Protein AF-A0A3L7RWX3-F1 (afdb_monomer)

Structure (mmCIF, N/CA/C/O backbone):
data_AF-A0A3L7RWX3-F1
#
_entry.id   AF-A0A3L7RWX3-F1
#
loop_
_atom_site.group_PDB
_atom_site.id
_atom_site.type_symbol
_atom_site.label_atom_id
_atom_site.label_alt_id
_atom_site.label_comp_id
_atom_site.label_asym_id
_atom_site.label_entity_id
_atom_site.label_seq_id
_atom_site.pdbx_PDB_ins_code
_atom_site.Cartn_x
_atom_site.Cartn_y
_atom_site.Cartn_z
_atom_site.occupancy
_atom_site.B_iso_or_equiv
_atom_site.auth_seq_id
_atom_site.auth_comp_id
_atom_site.auth_asym_id
_atom_site.auth_atom_id
_atom_site.pdbx_PDB_model_num
ATOM 1 N N . MET A 1 1 ? -13.344 -16.030 3.200 1.00 53.00 1 MET A N 1
ATOM 2 C CA . MET A 1 1 ? -12.060 -15.665 3.834 1.00 53.00 1 MET A CA 1
ATOM 3 C C . MET A 1 1 ? -12.256 -14.362 4.576 1.00 53.00 1 MET A C 1
ATOM 5 O O . MET A 1 1 ? -12.835 -13.454 3.986 1.00 53.00 1 MET A O 1
ATOM 9 N N . ARG A 1 2 ? -11.864 -14.282 5.851 1.00 60.41 2 ARG A N 1
ATOM 10 C CA . ARG A 1 2 ? -11.913 -13.034 6.624 1.00 60.41 2 ARG A CA 1
ATOM 11 C C . ARG A 1 2 ? -10.510 -12.438 6.672 1.00 60.41 2 ARG A C 1
ATOM 13 O O . ARG A 1 2 ? -9.532 -13.168 6.718 1.00 60.41 2 ARG A O 1
ATOM 20 N N . VAL A 1 3 ? -10.405 -11.114 6.653 1.00 61.81 3 VAL A N 1
ATOM 21 C CA . VAL A 1 3 ? -9.104 -10.419 6.645 1.00 61.81 3 VAL A CA 1
ATOM 22 C C . VAL A 1 3 ? -8.325 -10.642 7.951 1.00 61.81 3 VAL A C 1
ATOM 24 O O . VAL A 1 3 ? -7.103 -10.738 7.919 1.00 61.81 3 VAL A O 1
ATOM 27 N N . ALA A 1 4 ? -9.036 -10.830 9.069 1.00 62.81 4 ALA A N 1
ATOM 28 C CA . ALA A 1 4 ? -8.456 -11.162 10.373 1.00 62.81 4 ALA A CA 1
ATOM 29 C C . ALA A 1 4 ? -7.653 -12.479 10.379 1.00 62.81 4 ALA A C 1
ATOM 31 O O . ALA A 1 4 ? -6.765 -12.641 11.209 1.00 62.81 4 ALA A O 1
ATOM 32 N N . ASP A 1 5 ? -7.912 -13.389 9.431 1.00 67.62 5 ASP A N 1
ATOM 33 C CA . ASP A 1 5 ? -7.161 -14.645 9.305 1.00 67.62 5 ASP A CA 1
ATOM 34 C C . ASP A 1 5 ? -5.742 -14.417 8.733 1.00 67.62 5 ASP A C 1
ATOM 36 O O . ASP A 1 5 ? -4.888 -15.296 8.824 1.00 67.62 5 ASP A O 1
ATOM 40 N N . TYR A 1 6 ? -5.485 -13.246 8.131 1.00 67.50 6 TYR A N 1
ATOM 41 C CA . TYR A 1 6 ? -4.246 -12.932 7.406 1.00 67.50 6 TYR A CA 1
ATOM 42 C C . TYR A 1 6 ? -3.361 -11.906 8.107 1.00 67.50 6 TYR A C 1
ATOM 44 O O . TYR A 1 6 ? -2.163 -11.856 7.838 1.00 67.50 6 TYR A O 1
ATOM 52 N N . THR A 1 7 ? -3.930 -11.063 8.970 1.00 74.25 7 THR A N 1
ATOM 53 C CA . THR A 1 7 ? -3.173 -10.018 9.658 1.00 74.25 7 THR A CA 1
ATOM 54 C C . THR A 1 7 ? -3.885 -9.517 10.913 1.00 74.25 7 THR A C 1
ATOM 56 O O . THR A 1 7 ? -5.108 -9.393 10.941 1.00 74.25 7 THR A O 1
ATOM 59 N N . GLN A 1 8 ? -3.095 -9.186 11.936 1.00 80.44 8 GLN A N 1
ATOM 60 C CA . GLN A 1 8 ? -3.531 -8.447 13.130 1.00 80.44 8 GLN A CA 1
ATOM 61 C C . GLN A 1 8 ? -3.258 -6.940 13.002 1.00 80.44 8 GLN A C 1
ATOM 63 O O . GLN A 1 8 ? -3.643 -6.162 13.871 1.00 80.44 8 GLN A O 1
ATOM 68 N N . ASP A 1 9 ? -2.579 -6.519 11.934 1.00 86.25 9 ASP A N 1
ATOM 69 C CA . ASP A 1 9 ? -2.308 -5.114 11.669 1.00 86.25 9 ASP A CA 1
ATOM 70 C C . ASP A 1 9 ? -3.568 -4.445 11.090 1.00 86.25 9 ASP A C 1
ATOM 72 O O . ASP A 1 9 ? -3.996 -4.807 9.986 1.00 86.25 9 ASP A O 1
ATOM 76 N N . PRO A 1 10 ? -4.164 -3.463 11.794 1.00 86.50 10 PRO A N 1
ATOM 77 C CA . PRO A 1 10 ? -5.406 -2.834 11.363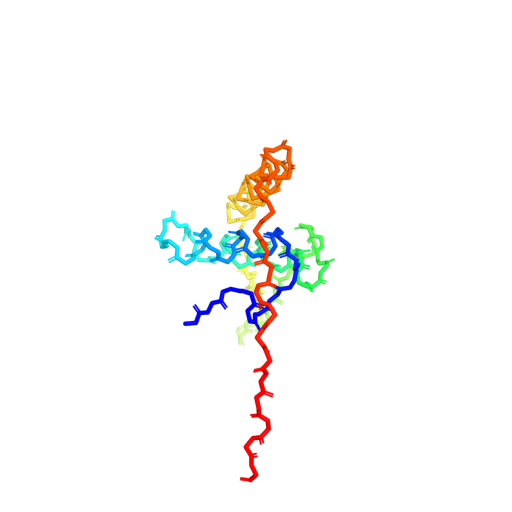 1.00 86.50 10 PRO A CA 1
ATOM 78 C C . PRO A 1 10 ? -5.245 -2.034 10.063 1.00 86.50 10 PRO A C 1
ATOM 80 O O . PRO A 1 10 ? -6.180 -1.977 9.265 1.00 86.50 10 PRO A O 1
ATOM 83 N N . VAL A 1 11 ? -4.062 -1.463 9.802 1.00 88.00 11 VAL A N 1
ATOM 84 C CA . VAL A 1 11 ? -3.771 -0.742 8.552 1.00 88.00 11 VAL A CA 1
ATOM 85 C C . VAL A 1 11 ? -3.676 -1.729 7.399 1.00 88.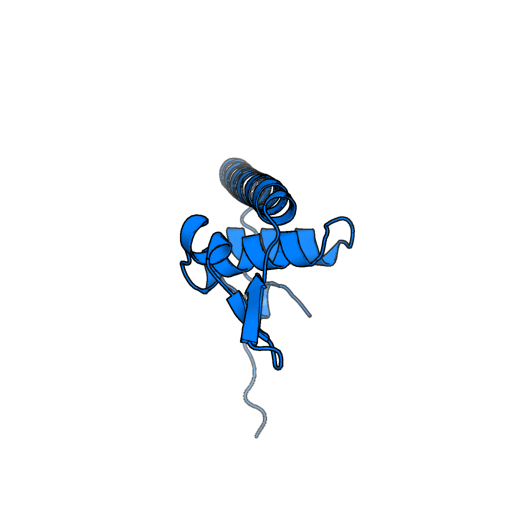00 11 VAL A C 1
ATOM 87 O O . VAL A 1 11 ? -4.287 -1.510 6.355 1.00 88.00 11 VAL A O 1
ATOM 90 N N . LEU A 1 12 ? -2.987 -2.857 7.593 1.00 88.12 12 LEU A N 1
ATOM 91 C CA . LEU A 1 12 ? -2.930 -3.904 6.571 1.00 88.12 12 LEU A CA 1
ATOM 92 C C . LEU A 1 12 ? -4.314 -4.513 6.309 1.00 88.12 12 LEU A C 1
ATOM 94 O O . LEU A 1 12 ? -4.655 -4.788 5.160 1.00 88.12 12 LEU A O 1
ATOM 98 N N . ALA A 1 13 ? -5.133 -4.685 7.348 1.00 87.94 13 ALA A N 1
ATOM 99 C CA . ALA A 1 13 ? -6.492 -5.183 7.193 1.00 87.94 13 ALA A CA 1
ATOM 100 C C . ALA A 1 13 ? -7.363 -4.227 6.358 1.00 87.94 13 ALA A C 1
ATOM 102 O O . ALA A 1 13 ? -8.070 -4.659 5.442 1.00 87.94 13 ALA A O 1
ATOM 103 N N . GLU A 1 14 ? -7.273 -2.924 6.629 1.00 88.88 14 GLU A N 1
ATOM 104 C CA . GLU A 1 14 ? -7.977 -1.903 5.853 1.00 88.88 14 GLU A CA 1
ATOM 105 C C . GLU A 1 14 ? -7.471 -1.844 4.408 1.00 88.88 14 GLU A C 1
ATOM 107 O O . GLU A 1 14 ? -8.281 -1.803 3.481 1.00 88.88 14 GLU A O 1
ATOM 112 N N . LEU A 1 15 ? -6.155 -1.933 4.191 1.00 88.25 15 LEU A N 1
ATOM 113 C CA . LEU A 1 15 ? -5.569 -2.021 2.853 1.00 88.25 15 LEU A CA 1
ATOM 114 C C . LEU A 1 15 ? -6.132 -3.220 2.085 1.00 88.25 15 LEU A C 1
ATOM 116 O O . LEU A 1 15 ? -6.677 -3.042 0.998 1.00 88.25 15 LEU A O 1
ATOM 120 N N . ILE A 1 16 ? -6.097 -4.424 2.662 1.00 85.62 16 ILE A N 1
ATOM 121 C CA . ILE A 1 16 ? -6.649 -5.636 2.034 1.00 85.62 16 ILE A CA 1
ATOM 122 C C . ILE A 1 16 ? -8.132 -5.446 1.690 1.00 85.62 16 ILE A C 1
ATOM 124 O O . ILE A 1 16 ? -8.569 -5.835 0.604 1.00 85.62 16 ILE A O 1
ATOM 128 N N . ARG A 1 17 ? -8.913 -4.801 2.564 1.00 85.38 17 ARG A N 1
ATOM 129 C CA . ARG A 1 17 ? -10.328 -4.497 2.306 1.00 85.38 17 ARG A CA 1
ATOM 130 C C . ARG A 1 17 ? -10.507 -3.520 1.142 1.00 85.38 17 ARG A C 1
ATOM 132 O O . ARG A 1 17 ? -11.376 -3.730 0.294 1.00 85.38 17 ARG A O 1
ATOM 139 N N . MET A 1 18 ? -9.691 -2.469 1.076 1.00 84.44 18 MET A N 1
ATOM 140 C CA . MET A 1 18 ? -9.714 -1.496 -0.019 1.00 84.44 18 MET A CA 1
ATOM 141 C C . MET A 1 18 ? -9.362 -2.154 -1.356 1.00 84.44 18 MET A C 1
ATOM 143 O O . MET A 1 18 ? -10.039 -1.902 -2.353 1.00 84.44 18 MET A O 1
ATOM 147 N N . VAL A 1 19 ? -8.377 -3.052 -1.369 1.00 81.94 19 VAL A N 1
ATOM 148 C CA . VAL A 1 19 ? -7.979 -3.817 -2.560 1.00 81.94 19 VAL A CA 1
ATOM 149 C C . VAL A 1 19 ? -9.065 -4.807 -2.978 1.00 81.94 19 VAL A C 1
ATOM 151 O O . VAL A 1 19 ? -9.448 -4.848 -4.146 1.00 81.94 19 VAL A O 1
ATOM 154 N N . GLY A 1 20 ? -9.639 -5.539 -2.020 1.00 77.81 20 GLY A N 1
ATOM 155 C CA . GLY A 1 20 ? -10.728 -6.489 -2.256 1.00 77.81 20 GLY A CA 1
ATOM 156 C C . GLY A 1 20 ? -12.009 -5.855 -2.811 1.00 77.81 20 GLY A C 1
ATOM 157 O O . GLY A 1 20 ? -12.854 -6.567 -3.345 1.00 77.81 20 GLY A O 1
ATOM 158 N N . SER A 1 21 ? -12.151 -4.525 -2.741 1.00 79.75 21 SER A N 1
ATOM 159 C CA . SER A 1 21 ? -13.278 -3.803 -3.347 1.00 79.75 21 SER A CA 1
ATOM 160 C C . SER A 1 21 ? -13.228 -3.733 -4.880 1.00 79.75 21 SER A C 1
ATOM 162 O O . SER A 1 21 ? -14.231 -3.385 -5.501 1.00 79.75 21 SER A O 1
ATOM 164 N N . GLY A 1 22 ? -1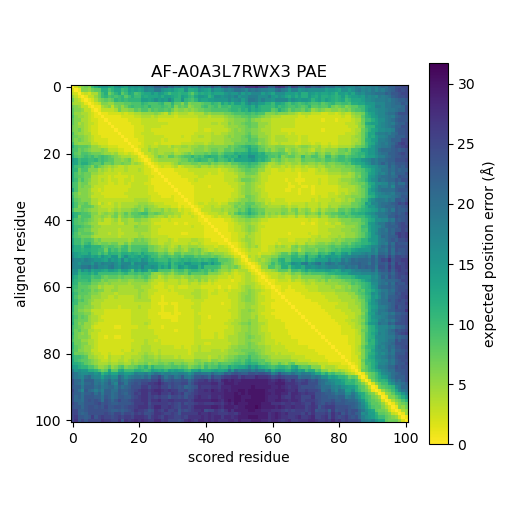2.070 -4.002 -5.498 1.00 76.06 22 GLY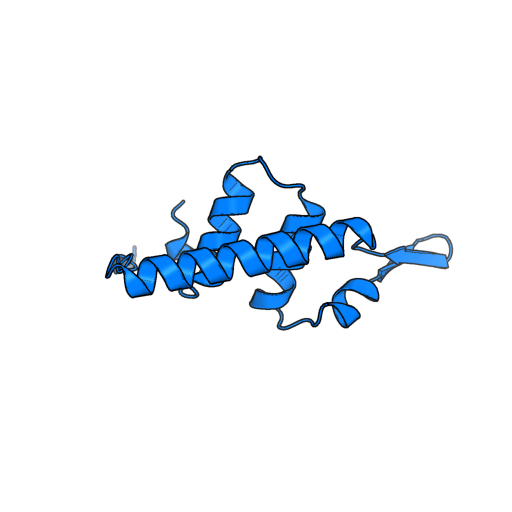 A N 1
ATOM 165 C CA . GLY A 1 22 ? -11.875 -3.926 -6.952 1.00 76.06 22 GLY A CA 1
ATOM 166 C C . GLY A 1 22 ? -11.879 -2.506 -7.534 1.00 76.06 22 GLY A C 1
ATOM 167 O O . GLY A 1 22 ? -11.812 -2.339 -8.747 1.00 76.06 22 GLY A O 1
ATOM 168 N N . ARG A 1 23 ? -11.953 -1.465 -6.692 1.00 77.00 23 ARG A N 1
ATOM 169 C CA . ARG A 1 23 ? -11.975 -0.048 -7.115 1.00 77.00 23 ARG A CA 1
ATOM 170 C C . ARG A 1 23 ? -10.584 0.585 -7.196 1.00 77.00 23 ARG A C 1
ATOM 172 O O . ARG A 1 23 ? -10.476 1.791 -7.404 1.00 77.00 23 ARG A O 1
ATOM 179 N N . VAL A 1 24 ? -9.542 -0.213 -6.984 1.00 80.06 24 VAL A N 1
ATOM 180 C CA . VAL A 1 24 ? -8.152 0.226 -6.872 1.00 80.06 24 VAL A CA 1
ATOM 181 C C . VAL A 1 24 ? -7.303 -0.533 -7.885 1.00 80.06 24 VAL A C 1
ATOM 183 O O . VAL A 1 24 ? -7.485 -1.732 -8.077 1.00 80.06 24 VAL A O 1
ATOM 186 N N . GLU A 1 25 ? -6.385 0.176 -8.538 1.00 85.75 25 GLU A N 1
ATOM 187 C CA . GLU A 1 25 ? -5.426 -0.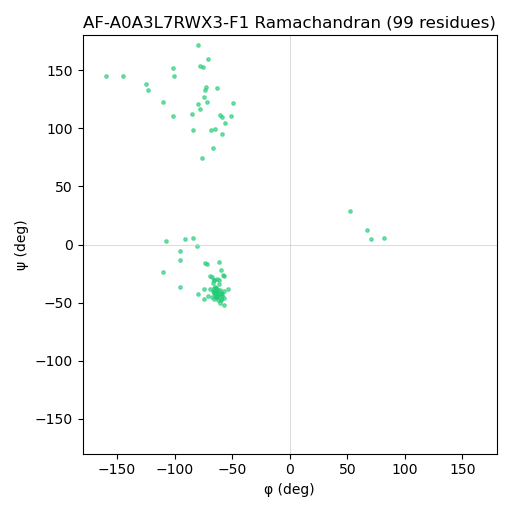412 -9.472 1.00 85.75 25 GLU A CA 1
ATOM 188 C C . GLU A 1 25 ? -4.491 -1.395 -8.738 1.00 85.75 25 GLU A C 1
ATOM 190 O O . GLU A 1 25 ? -4.004 -1.111 -7.641 1.00 85.75 25 GLU A O 1
ATOM 195 N N . GLN A 1 26 ? -4.273 -2.573 -9.326 1.00 86.44 26 GLN A N 1
ATOM 196 C CA . GLN A 1 26 ? -3.649 -3.716 -8.657 1.00 86.44 26 GLN A CA 1
ATOM 197 C C . GLN A 1 26 ? -2.183 -3.473 -8.272 1.00 86.44 26 GLN A C 1
ATOM 199 O O . GLN A 1 26 ? -1.772 -3.858 -7.178 1.00 86.44 26 GLN A O 1
ATOM 204 N N . HIS A 1 27 ? -1.388 -2.834 -9.129 1.00 90.00 27 HIS A N 1
ATOM 205 C CA . HIS A 1 27 ? 0.015 -2.550 -8.831 1.00 90.00 27 HIS A CA 1
ATOM 206 C C . HIS A 1 27 ? 0.155 -1.500 -7.722 1.00 90.00 27 HIS A C 1
ATOM 208 O O . HIS A 1 27 ? 1.003 -1.628 -6.845 1.00 90.00 27 HIS A O 1
ATOM 214 N N . SER A 1 28 ? -0.705 -0.487 -7.716 1.00 91.31 28 SER A N 1
ATOM 215 C CA . SER A 1 28 ? -0.760 0.541 -6.673 1.00 91.31 28 SER A CA 1
ATOM 216 C C . SER A 1 28 ? -1.160 -0.066 -5.326 1.00 91.31 28 SER A C 1
ATOM 218 O O . SER A 1 28 ? -0.575 0.240 -4.290 1.00 91.31 28 SER A O 1
ATOM 220 N N . ALA A 1 29 ? -2.126 -0.983 -5.351 1.00 89.50 29 ALA A N 1
ATOM 221 C CA . ALA A 1 29 ? -2.527 -1.783 -4.203 1.00 89.50 29 ALA A CA 1
ATOM 222 C C . ALA A 1 29 ? -1.371 -2.630 -3.640 1.00 89.50 29 ALA A C 1
ATOM 224 O O . ALA A 1 29 ? -1.125 -2.609 -2.437 1.00 89.50 29 ALA A O 1
ATOM 225 N N . GLN A 1 30 ? -0.643 -3.343 -4.502 1.00 90.00 30 GLN A N 1
ATOM 226 C CA . GLN A 1 30 ? 0.511 -4.157 -4.104 1.00 90.00 30 GLN A CA 1
ATOM 227 C C . GLN A 1 30 ? 1.629 -3.309 -3.494 1.00 90.00 30 GLN A C 1
ATOM 229 O O . GLN A 1 30 ? 2.135 -3.662 -2.434 1.00 90.00 30 GLN A O 1
AT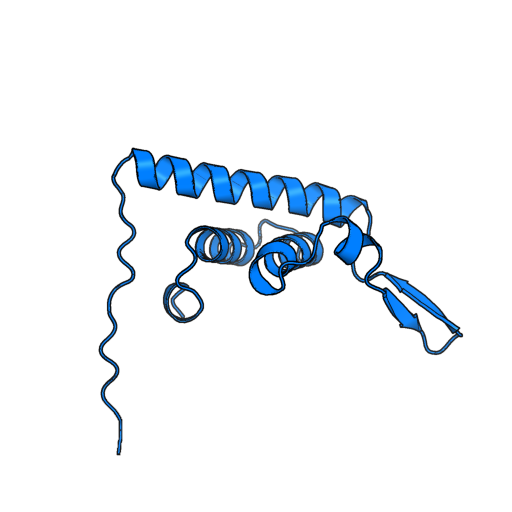OM 234 N N . ALA A 1 31 ? 1.954 -2.163 -4.101 1.00 92.44 31 ALA A N 1
ATOM 235 C CA . ALA A 1 31 ? 2.947 -1.242 -3.555 1.00 92.44 31 ALA A CA 1
ATOM 236 C C . ALA A 1 31 ? 2.570 -0.763 -2.143 1.00 92.44 31 ALA A C 1
ATOM 238 O O . ALA A 1 31 ? 3.420 -0.747 -1.260 1.00 92.44 31 ALA A O 1
ATOM 239 N N . ALA A 1 32 ? 1.297 -0.423 -1.906 1.00 91.38 32 ALA A N 1
ATOM 240 C CA . ALA A 1 32 ? 0.822 -0.007 -0.584 1.00 91.38 32 ALA A CA 1
ATOM 241 C C . ALA A 1 32 ? 0.843 -1.142 0.456 1.00 91.38 32 ALA A C 1
ATOM 243 O O . ALA A 1 32 ? 0.972 -0.878 1.646 1.00 91.38 32 ALA A O 1
ATOM 244 N N . ILE A 1 33 ? 0.702 -2.397 0.024 1.00 90.44 33 ILE A N 1
ATOM 245 C CA . ILE A 1 33 ? 0.803 -3.563 0.909 1.00 90.44 33 ILE A CA 1
ATOM 246 C C . ILE A 1 33 ? 2.268 -3.822 1.278 1.00 90.44 33 ILE A C 1
ATOM 248 O O . ILE A 1 33 ? 2.564 -3.967 2.461 1.00 90.44 33 ILE A O 1
ATOM 252 N N . TRP A 1 34 ? 3.180 -3.819 0.300 1.00 90.50 34 TRP A N 1
ATOM 253 C CA . TRP A 1 34 ? 4.604 -4.124 0.508 1.00 90.50 34 TRP A CA 1
ATOM 254 C C . TRP A 1 34 ? 5.319 -3.131 1.426 1.00 90.50 34 TRP A C 1
ATOM 256 O O . TRP A 1 34 ? 6.211 -3.527 2.177 1.00 90.50 34 TRP A O 1
ATOM 266 N N . THR A 1 35 ? 4.895 -1.863 1.462 1.00 88.94 35 THR A N 1
ATOM 267 C CA . THR A 1 35 ? 5.421 -0.919 2.464 1.00 88.94 35 THR A CA 1
ATOM 268 C C . THR A 1 35 ? 5.120 -1.349 3.896 1.00 88.94 35 THR A C 1
ATOM 270 O O . THR A 1 35 ? 5.897 -1.049 4.801 1.00 88.94 35 THR A O 1
ATOM 273 N N . ARG A 1 36 ? 4.005 -2.056 4.120 1.00 88.31 36 ARG A N 1
ATOM 274 C CA . ARG A 1 36 ? 3.565 -2.493 5.448 1.00 88.31 36 ARG A CA 1
ATOM 275 C C . ARG A 1 36 ? 4.002 -3.913 5.791 1.00 88.31 36 ARG A C 1
ATOM 277 O O . ARG A 1 36 ? 4.315 -4.165 6.949 1.00 88.31 36 ARG A O 1
ATOM 284 N N . THR A 1 37 ? 4.016 -4.826 4.821 1.00 86.12 37 THR A N 1
ATOM 285 C CA . THR A 1 37 ? 4.393 -6.233 5.038 1.00 86.12 37 THR A CA 1
ATOM 286 C C . THR A 1 37 ? 5.900 -6.434 5.084 1.00 86.12 37 THR A C 1
ATOM 288 O O . THR A 1 37 ? 6.389 -7.142 5.959 1.00 86.12 37 THR A O 1
ATOM 291 N N . ASP A 1 38 ? 6.633 -5.785 4.180 1.00 82.56 38 ASP A N 1
ATOM 292 C CA . ASP A 1 38 ? 8.067 -6.012 3.968 1.00 82.56 38 ASP A CA 1
ATOM 293 C C . ASP A 1 38 ? 8.923 -4.847 4.490 1.00 82.56 38 ASP A C 1
ATOM 295 O O . ASP A 1 38 ? 10.146 -4.851 4.362 1.00 82.56 38 ASP A O 1
ATOM 299 N N . ASN A 1 39 ? 8.277 -3.842 5.100 1.00 81.81 39 ASN A N 1
ATOM 300 C CA . ASN A 1 39 ? 8.896 -2.615 5.609 1.00 81.81 39 ASN A CA 1
ATOM 301 C C . ASN A 1 39 ? 9.758 -1.890 4.552 1.00 81.81 39 ASN A C 1
ATOM 303 O O . ASN A 1 39 ? 10.737 -1.217 4.882 1.00 81.81 39 ASN A O 1
ATOM 307 N N . MET A 1 40 ? 9.404 -2.044 3.272 1.00 86.81 40 MET A N 1
ATOM 308 C CA . MET A 1 40 ? 10.087 -1.382 2.164 1.00 86.81 40 MET A CA 1
ATOM 309 C C . MET A 1 40 ? 9.725 0.100 2.143 1.00 86.81 40 MET A C 1
ATOM 311 O O . MET A 1 40 ? 8.547 0.466 2.197 1.00 86.81 40 MET A O 1
ATOM 315 N N . SER A 1 41 ? 10.722 0.974 2.011 1.00 92.06 41 SER A N 1
ATOM 316 C CA . SER A 1 41 ? 10.438 2.387 1.786 1.00 92.06 41 SER A CA 1
ATOM 317 C C . SER A 1 41 ? 9.879 2.605 0.376 1.00 92.06 41 SER A C 1
ATOM 319 O O . SER A 1 41 ? 10.109 1.821 -0.547 1.00 92.06 41 SER A O 1
ATOM 321 N N . TRP A 1 42 ? 9.189 3.727 0.160 1.00 91.38 42 TRP A N 1
ATOM 322 C CA . TRP A 1 42 ? 8.735 4.113 -1.183 1.00 91.38 42 TRP A CA 1
ATOM 323 C C . TRP A 1 42 ? 9.884 4.236 -2.193 1.00 91.38 42 TRP A C 1
ATOM 325 O O . TRP A 1 42 ? 9.673 4.053 -3.390 1.00 91.38 42 TRP A O 1
ATOM 335 N N . GLN A 1 43 ? 11.095 4.540 -1.716 1.00 91.00 43 GLN A N 1
ATOM 336 C CA . GLN A 1 43 ? 12.297 4.604 -2.544 1.00 91.00 43 GLN A CA 1
ATOM 337 C C . GLN A 1 43 ? 12.791 3.204 -2.916 1.00 91.00 43 GLN A C 1
ATOM 339 O O . GLN A 1 43 ? 13.192 2.995 -4.058 1.00 91.00 43 GLN A O 1
ATOM 344 N N . ASP A 1 44 ? 12.708 2.239 -1.999 1.00 91.44 44 ASP A N 1
ATOM 345 C CA . ASP A 1 44 ? 13.049 0.843 -2.290 1.00 91.44 44 ASP A CA 1
ATOM 346 C C . ASP A 1 44 ? 12.088 0.273 -3.334 1.00 91.44 44 ASP A C 1
ATOM 348 O O . ASP A 1 44 ? 12.526 -0.268 -4.344 1.00 91.44 44 ASP A O 1
ATOM 352 N N . LEU A 1 45 ? 10.783 0.522 -3.180 1.00 91.25 45 LEU A N 1
ATOM 353 C CA . LEU A 1 45 ? 9.770 0.123 -4.163 1.00 91.25 45 LEU A CA 1
ATOM 354 C C . LEU A 1 45 ? 9.972 0.778 -5.536 1.00 91.25 45 LEU A C 1
ATOM 356 O O . LEU A 1 45 ? 9.695 0.159 -6.560 1.00 91.25 45 LEU A O 1
ATOM 360 N N . ALA A 1 46 ? 10.463 2.018 -5.581 1.00 91.19 46 ALA A N 1
ATOM 361 C CA . ALA A 1 46 ? 10.787 2.688 -6.840 1.00 91.19 46 ALA A CA 1
ATOM 362 C C . ALA A 1 46 ? 11.995 2.069 -7.556 1.00 91.19 46 ALA A C 1
ATOM 364 O O . ALA A 1 46 ? 12.097 2.160 -8.780 1.00 91.19 46 ALA A O 1
ATOM 365 N N . ASN A 1 47 ? 12.904 1.451 -6.804 1.00 91.38 47 ASN A N 1
ATOM 366 C CA . ASN A 1 47 ? 14.102 0.808 -7.334 1.00 91.38 47 ASN A CA 1
ATOM 367 C C . ASN A 1 47 ? 13.926 -0.699 -7.562 1.00 91.38 47 ASN A C 1
ATOM 369 O O . ASN A 1 47 ? 14.738 -1.303 -8.272 1.00 91.38 47 ASN A O 1
ATOM 373 N N . GLU A 1 48 ? 12.862 -1.283 -7.011 1.00 88.31 48 GLU A N 1
ATOM 374 C CA . GLU A 1 48 ? 12.527 -2.691 -7.154 1.00 88.31 48 GLU A CA 1
ATOM 375 C C . GLU A 1 48 ? 12.312 -3.024 -8.634 1.00 88.31 48 GLU A C 1
ATOM 377 O O . GLU A 1 48 ? 11.383 -2.554 -9.305 1.00 88.31 48 GLU A O 1
ATOM 382 N N . SER A 1 49 ? 13.231 -3.818 -9.175 1.00 86.75 49 SER A N 1
ATOM 383 C CA . SER A 1 49 ? 13.258 -4.176 -10.587 1.00 86.75 49 SER A CA 1
ATOM 384 C C . SER A 1 49 ? 13.751 -5.598 -10.767 1.00 86.75 49 SER A C 1
ATOM 386 O O . SER A 1 49 ? 14.632 -6.072 -10.053 1.00 86.75 49 SER A O 1
ATOM 388 N N . THR A 1 50 ? 13.193 -6.274 -11.762 1.00 84.50 50 THR A N 1
ATOM 389 C CA . THR A 1 50 ? 13.673 -7.580 -12.195 1.00 84.50 50 THR A CA 1
ATOM 390 C C . THR A 1 50 ? 14.519 -7.440 -13.452 1.00 84.50 50 THR A C 1
ATOM 392 O O . THR A 1 50 ? 14.361 -6.510 -14.252 1.00 84.50 50 THR A O 1
ATOM 395 N N . ARG A 1 51 ? 15.457 -8.370 -13.631 1.00 84.38 51 ARG A N 1
ATOM 396 C CA . ARG A 1 51 ? 16.279 -8.423 -14.835 1.00 84.38 51 ARG A CA 1
ATOM 397 C C . ARG A 1 51 ? 15.478 -9.081 -15.951 1.00 84.38 51 ARG A C 1
ATOM 399 O O . ARG A 1 51 ? 15.091 -10.241 -15.836 1.00 84.38 51 ARG A O 1
ATOM 406 N N . SER A 1 52 ? 15.281 -8.358 -17.047 1.00 80.56 52 SER A N 1
ATOM 407 C CA . SER A 1 52 ? 14.633 -8.913 -18.230 1.00 80.56 52 SER A CA 1
ATOM 408 C C . SER A 1 52 ? 15.597 -9.834 -18.985 1.00 80.56 52 SER A C 1
ATOM 410 O O . SER A 1 52 ? 16.820 -9.657 -18.945 1.00 80.56 52 SER A O 1
ATOM 412 N N . ILE A 1 53 ? 15.054 -10.820 -19.706 1.00 78.88 53 ILE A N 1
ATOM 413 C CA . ILE A 1 53 ? 15.842 -11.788 -20.494 1.00 78.88 53 ILE A CA 1
ATOM 414 C C . ILE A 1 53 ? 16.730 -11.072 -21.537 1.00 78.88 53 ILE A C 1
ATOM 416 O O . ILE A 1 53 ? 17.805 -11.561 -21.873 1.00 78.88 53 ILE A O 1
ATOM 420 N N . GLY A 1 54 ? 16.335 -9.874 -21.988 1.00 79.62 54 GLY A N 1
ATOM 421 C CA . GLY A 1 54 ? 17.098 -9.029 -22.916 1.00 79.62 54 GLY A CA 1
ATOM 422 C C . GLY A 1 54 ? 18.175 -8.143 -22.272 1.00 79.62 54 GLY A C 1
ATOM 423 O O . GLY A 1 54 ? 18.756 -7.309 -22.959 1.00 79.62 54 GLY A O 1
ATOM 424 N N . GLY A 1 55 ? 18.436 -8.275 -20.967 1.00 78.19 55 GLY A N 1
ATOM 425 C CA . GLY A 1 55 ? 19.432 -7.466 -20.255 1.00 78.19 55 GLY A CA 1
ATOM 426 C C . GLY A 1 55 ? 18.948 -6.078 -19.819 1.00 78.19 55 GLY A C 1
ATOM 427 O O . GLY A 1 55 ? 19.743 -5.306 -19.284 1.00 78.19 55 GLY A O 1
ATOM 428 N N . GLY A 1 56 ? 17.662 -5.772 -20.007 1.00 82.88 56 GLY A N 1
ATOM 429 C CA . GLY A 1 56 ? 17.013 -4.586 -19.451 1.00 82.88 56 GLY A CA 1
ATOM 430 C C . GLY A 1 56 ? 16.629 -4.765 -17.978 1.00 82.88 56 GLY A C 1
ATOM 431 O O . GLY A 1 56 ? 16.716 -5.862 -17.420 1.00 82.88 56 GLY A O 1
ATOM 432 N N . ARG A 1 57 ? 16.191 -3.672 -17.348 1.00 84.69 57 ARG A N 1
ATOM 433 C CA . ARG A 1 57 ? 15.542 -3.690 -16.032 1.00 84.69 57 ARG A CA 1
ATOM 434 C C . ARG A 1 57 ? 14.071 -3.351 -16.203 1.00 84.69 57 ARG A C 1
ATOM 436 O O . ARG A 1 57 ? 13.756 -2.270 -16.695 1.00 84.69 57 ARG A O 1
ATOM 443 N N . ASP A 1 58 ? 13.213 -4.257 -15.758 1.00 85.06 58 ASP A N 1
ATOM 444 C CA . ASP A 1 58 ? 11.776 -4.036 -15.694 1.00 85.06 58 ASP A CA 1
ATOM 445 C C . ASP A 1 58 ? 11.418 -3.706 -14.247 1.00 85.06 58 ASP A C 1
ATOM 447 O O . ASP A 1 58 ? 11.547 -4.540 -13.349 1.00 85.06 58 ASP A O 1
ATOM 451 N N . TYR A 1 59 ? 11.028 -2.456 -14.011 1.00 87.38 59 TYR A N 1
ATOM 452 C CA . TYR A 1 59 ? 10.608 -1.993 -12.692 1.00 87.38 59 TYR A CA 1
ATOM 453 C C . TYR A 1 59 ? 9.236 -2.566 -12.346 1.00 87.38 59 TYR A C 1
ATOM 455 O O . TYR A 1 59 ? 8.320 -2.522 -13.171 1.00 87.38 59 TYR A O 1
ATOM 463 N N . PHE A 1 60 ? 9.083 -3.059 -11.115 1.00 86.75 60 PHE A N 1
ATOM 464 C CA . PHE A 1 60 ? 7.814 -3.619 -10.643 1.00 86.75 60 PHE A CA 1
ATOM 465 C C . PHE A 1 60 ? 6.714 -2.555 -10.562 1.00 86.75 60 PHE A C 1
ATOM 467 O O . PHE A 1 60 ? 5.558 -2.826 -10.894 1.00 86.75 60 PHE A O 1
ATOM 474 N N . PHE A 1 61 ? 7.074 -1.326 -10.179 1.00 91.69 61 PHE A N 1
ATOM 475 C CA . PHE A 1 61 ? 6.137 -0.215 -10.046 1.00 91.69 61 PHE A CA 1
ATOM 476 C C . PHE A 1 61 ? 6.541 0.971 -10.915 1.00 91.69 61 PHE A C 1
ATOM 478 O O . PHE A 1 61 ? 7.681 1.432 -10.905 1.00 91.69 61 PHE A O 1
ATOM 485 N N . LYS A 1 62 ? 5.567 1.519 -11.648 1.00 91.75 62 LYS A N 1
ATOM 486 C CA . LYS A 1 62 ? 5.726 2.807 -12.330 1.00 91.75 62 LYS A CA 1
ATOM 487 C C . LYS A 1 62 ? 5.571 3.951 -11.318 1.00 91.75 62 LYS A C 1
ATOM 489 O O . LYS A 1 62 ? 4.803 3.798 -10.367 1.00 91.75 62 LYS A O 1
ATOM 494 N N . PRO A 1 63 ? 6.170 5.134 -11.554 1.00 91.00 63 PRO A N 1
ATOM 495 C CA . PRO A 1 63 ? 6.030 6.282 -10.651 1.00 91.00 63 PRO A CA 1
ATOM 496 C C . PRO A 1 63 ? 4.573 6.658 -10.338 1.00 91.00 63 PRO A C 1
ATOM 498 O O . PRO A 1 63 ? 4.239 6.957 -9.196 1.00 91.00 63 PRO A O 1
ATOM 501 N N . ALA A 1 64 ? 3.682 6.569 -11.333 1.00 91.81 64 ALA A N 1
ATOM 502 C CA . ALA A 1 64 ? 2.253 6.822 -11.147 1.00 91.81 64 ALA A CA 1
ATOM 503 C C . ALA A 1 64 ? 1.600 5.842 -10.155 1.00 91.81 64 ALA A C 1
ATOM 505 O O . ALA A 1 64 ? 0.800 6.261 -9.321 1.00 91.81 64 ALA A O 1
ATOM 506 N N . ASN A 1 65 ? 1.985 4.562 -10.195 1.00 90.88 65 ASN A N 1
ATOM 507 C CA . ASN A 1 65 ? 1.456 3.544 -9.287 1.00 90.88 65 ASN A CA 1
ATOM 508 C C . ASN A 1 65 ? 1.877 3.848 -7.846 1.00 90.88 65 ASN A C 1
ATOM 510 O O . ASN A 1 65 ? 1.073 3.733 -6.930 1.00 90.88 65 ASN A O 1
ATOM 514 N N . LEU A 1 66 ? 3.119 4.302 -7.645 1.00 93.62 66 LEU A N 1
ATOM 515 C CA . LEU A 1 66 ? 3.630 4.667 -6.321 1.00 93.62 66 LEU A CA 1
ATOM 516 C C . LEU A 1 66 ? 2.915 5.888 -5.735 1.00 93.62 66 LEU A C 1
ATOM 518 O O . LEU A 1 66 ? 2.645 5.917 -4.537 1.00 93.62 66 LEU A O 1
ATOM 522 N N . MET A 1 67 ? 2.571 6.880 -6.560 1.00 93.56 67 MET A N 1
ATOM 523 C CA . MET A 1 67 ? 1.777 8.028 -6.104 1.00 93.56 67 MET A CA 1
ATOM 524 C C . MET A 1 67 ? 0.376 7.603 -5.655 1.00 93.56 67 MET A C 1
ATOM 526 O O . MET A 1 67 ? -0.107 8.032 -4.608 1.00 93.56 67 MET A O 1
ATOM 530 N N . VAL A 1 68 ? -0.282 6.744 -6.437 1.00 92.44 68 VAL A N 1
ATOM 531 C CA . VAL A 1 68 ? -1.608 6.221 -6.089 1.00 92.44 68 VAL A CA 1
ATOM 532 C C . VAL A 1 68 ? -1.526 5.344 -4.835 1.00 92.44 68 VAL A C 1
ATOM 534 O O . VAL A 1 68 ? -2.357 5.493 -3.942 1.00 92.44 68 VAL A O 1
ATOM 537 N N . ALA A 1 69 ? -0.494 4.505 -4.721 1.00 92.81 69 ALA A N 1
ATOM 538 C CA . ALA A 1 69 ? -0.219 3.675 -3.550 1.00 92.81 69 ALA A CA 1
ATOM 539 C C . ALA A 1 69 ? -0.074 4.500 -2.266 1.00 92.81 69 ALA A C 1
ATOM 541 O O . ALA A 1 69 ? -0.697 4.175 -1.259 1.00 92.81 69 ALA A O 1
ATOM 542 N N . GLN A 1 70 ? 0.679 5.602 -2.315 1.00 94.19 70 GLN A N 1
ATOM 543 C CA . GLN A 1 70 ? 0.824 6.522 -1.184 1.00 94.19 70 GLN A CA 1
ATOM 544 C C . GLN A 1 70 ? -0.527 7.095 -0.741 1.00 94.19 70 GLN A C 1
ATOM 546 O O . GLN A 1 70 ? -0.835 7.089 0.448 1.00 94.19 70 GLN A O 1
ATOM 551 N N . ASN A 1 71 ? -1.370 7.521 -1.686 1.00 93.19 71 ASN A N 1
ATOM 552 C CA . ASN A 1 71 ? -2.704 8.038 -1.368 1.00 93.19 71 ASN A CA 1
ATOM 553 C C . ASN A 1 71 ? -3.606 6.972 -0.729 1.00 93.19 71 ASN A C 1
ATOM 555 O O . ASN A 1 71 ? -4.330 7.266 0.221 1.00 93.19 71 ASN A O 1
ATOM 559 N N . ILE A 1 72 ? -3.558 5.734 -1.230 1.00 91.38 72 ILE A N 1
ATOM 560 C CA . ILE A 1 72 ? -4.305 4.604 -0.657 1.00 91.38 72 ILE A CA 1
ATOM 561 C C . ILE A 1 72 ? -3.829 4.320 0.767 1.00 91.38 72 ILE A C 1
ATOM 563 O O . ILE A 1 72 ? -4.654 4.146 1.660 1.00 91.38 72 ILE A O 1
ATOM 567 N N . PHE A 1 73 ? -2.513 4.307 0.976 1.00 92.62 73 PHE A N 1
ATOM 568 C CA . PHE A 1 73 ? -1.902 4.051 2.273 1.00 92.62 73 PHE A CA 1
ATOM 569 C C . PHE A 1 73 ? -2.323 5.094 3.312 1.00 92.62 73 PHE A C 1
ATOM 571 O O . PHE A 1 73 ? -2.844 4.738 4.367 1.00 92.62 73 PHE A O 1
ATOM 578 N N . VAL A 1 74 ? -2.208 6.381 2.976 1.00 93.62 74 VAL A N 1
ATOM 579 C CA . VAL A 1 74 ? -2.644 7.481 3.851 1.00 93.62 74 VAL A CA 1
ATOM 580 C C . VAL A 1 74 ? -4.142 7.392 4.155 1.00 93.62 74 VAL A C 1
ATOM 582 O O . VAL A 1 74 ? -4.555 7.586 5.297 1.00 93.62 74 VAL A O 1
ATOM 585 N N . ALA A 1 75 ? -4.972 7.062 3.160 1.00 92.06 75 ALA A N 1
ATOM 586 C CA . ALA A 1 75 ? -6.408 6.888 3.369 1.00 92.06 75 ALA A CA 1
ATOM 587 C C . ALA A 1 75 ? -6.730 5.709 4.304 1.00 92.06 75 ALA A C 1
ATOM 589 O O . ALA A 1 75 ? -7.648 5.812 5.119 1.00 92.06 75 ALA A O 1
ATOM 590 N N . ALA A 1 76 ? -5.982 4.606 4.211 1.00 90.75 76 ALA A N 1
ATOM 591 C CA . ALA A 1 76 ? -6.134 3.462 5.104 1.00 90.75 76 ALA A CA 1
ATOM 592 C C . ALA A 1 76 ? -5.745 3.823 6.546 1.00 90.75 76 ALA A C 1
ATOM 594 O O . ALA A 1 76 ? -6.514 3.559 7.470 1.00 90.75 76 ALA A O 1
ATOM 595 N N . GLU A 1 77 ? -4.607 4.496 6.746 1.00 92.38 77 GLU A N 1
ATOM 596 C CA . GLU A 1 77 ? -4.187 4.967 8.073 1.00 92.38 77 GLU A CA 1
ATOM 597 C C . GLU A 1 77 ? -5.197 5.936 8.694 1.00 92.38 77 GLU A C 1
ATOM 599 O O . GLU A 1 77 ? -5.518 5.820 9.879 1.00 92.38 77 GLU A O 1
ATOM 604 N N . ALA A 1 78 ? -5.727 6.871 7.899 1.00 92.75 78 ALA A N 1
ATOM 605 C CA . ALA A 1 78 ? -6.746 7.811 8.352 1.00 92.75 78 ALA A CA 1
ATOM 606 C C . ALA A 1 78 ? -8.008 7.080 8.829 1.00 92.75 78 ALA A C 1
ATOM 608 O O . ALA A 1 78 ? -8.485 7.337 9.930 1.00 92.75 78 ALA A O 1
ATOM 609 N N . ARG A 1 79 ? -8.504 6.103 8.060 1.00 90.44 79 ARG A N 1
ATOM 610 C CA . ARG A 1 79 ? -9.695 5.322 8.433 1.00 90.44 79 ARG A CA 1
ATOM 611 C C . ARG A 1 79 ? -9.499 4.493 9.692 1.00 90.44 79 ARG A C 1
ATOM 613 O O . ARG A 1 79 ? -10.405 4.427 10.514 1.00 90.44 79 ARG A O 1
ATOM 620 N N . VAL A 1 80 ? -8.331 3.875 9.850 1.00 91.06 80 VAL A N 1
ATOM 621 C CA . VAL A 1 80 ? -8.000 3.121 11.066 1.00 91.06 80 VAL A CA 1
ATOM 622 C C .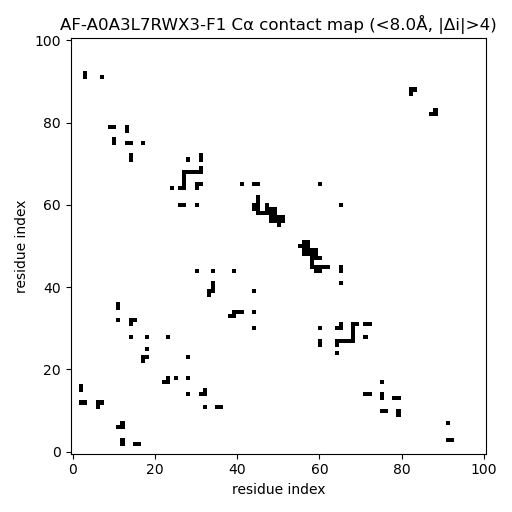 VAL A 1 80 ? -7.964 4.045 12.278 1.00 91.06 80 VAL A C 1
ATOM 624 O O . VAL A 1 80 ? -8.515 3.706 13.324 1.00 91.06 80 VAL A O 1
ATOM 627 N N . ARG A 1 81 ? -7.364 5.232 12.137 1.00 90.19 81 ARG A N 1
ATOM 628 C CA . ARG A 1 81 ? -7.332 6.240 13.201 1.00 90.19 81 ARG A CA 1
ATOM 629 C C . ARG A 1 81 ? -8.736 6.720 13.566 1.00 90.19 81 ARG A C 1
ATOM 631 O O . ARG A 1 81 ? -9.083 6.717 14.740 1.00 90.19 81 ARG A O 1
ATOM 638 N N . GLU A 1 82 ? -9.555 7.059 12.574 1.00 90.50 82 GLU A N 1
ATOM 639 C CA . GLU A 1 82 ? -10.945 7.475 12.788 1.00 90.50 82 GLU A CA 1
ATOM 640 C C . GLU A 1 82 ? -11.786 6.381 13.465 1.00 90.50 82 GLU A C 1
ATOM 642 O O . GLU A 1 82 ? -12.611 6.686 14.325 1.00 90.50 82 G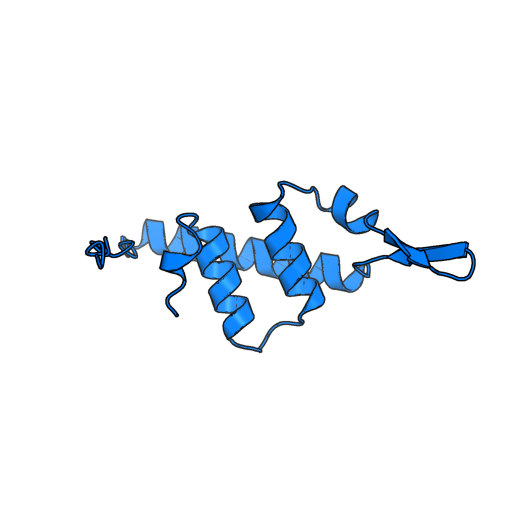LU A O 1
ATOM 647 N N . ALA A 1 83 ? -11.590 5.110 13.100 1.00 85.75 83 ALA A N 1
ATOM 648 C CA . ALA A 1 83 ? -12.279 3.983 13.732 1.00 85.75 83 ALA A CA 1
ATOM 649 C C . ALA A 1 83 ? -11.854 3.803 15.200 1.00 85.75 83 ALA A C 1
ATOM 651 O O . ALA A 1 83 ? -12.7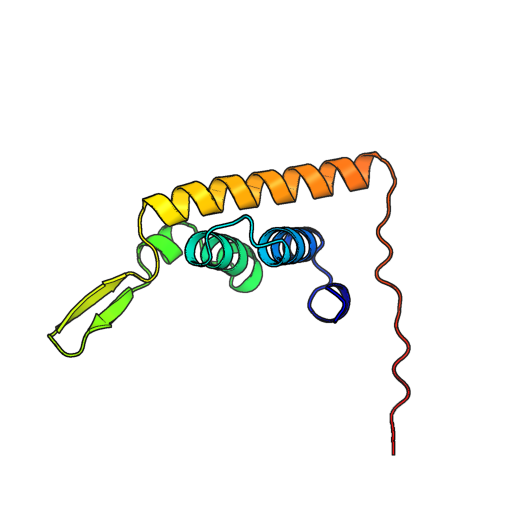03 3.582 16.067 1.00 85.75 83 ALA A O 1
ATOM 652 N N . ALA A 1 84 ? -10.560 3.974 15.495 1.00 84.50 84 ALA A N 1
ATOM 653 C CA . ALA A 1 84 ? -10.041 3.948 16.861 1.00 84.50 84 ALA A CA 1
ATOM 654 C C . ALA A 1 84 ? -10.611 5.096 17.715 1.00 84.50 84 ALA A C 1
ATOM 656 O O . ALA A 1 84 ? -10.995 4.879 18.862 1.00 84.50 84 ALA A O 1
ATOM 657 N N . GLU A 1 85 ? -10.729 6.301 17.149 1.00 80.12 85 GLU A N 1
ATOM 658 C CA . GLU A 1 85 ? -11.323 7.469 17.816 1.00 80.12 85 GLU A CA 1
ATOM 659 C C . GLU A 1 85 ? -12.829 7.303 18.076 1.00 80.12 85 GLU A C 1
ATOM 661 O O . GLU A 1 85 ? -13.341 7.776 19.089 1.00 80.12 85 GLU A O 1
ATOM 666 N N . LYS A 1 86 ? -13.544 6.595 17.194 1.00 76.12 86 LYS A N 1
ATOM 667 C CA . LYS A 1 86 ? -14.981 6.305 17.337 1.00 76.12 86 LYS A CA 1
ATOM 668 C C . LYS A 1 86 ? -15.289 5.139 18.279 1.00 76.12 86 LYS A C 1
ATOM 670 O O . LYS A 1 86 ? -16.460 4.837 18.495 1.00 76.12 86 LYS A O 1
ATOM 675 N N . GLY A 1 87 ? -14.273 4.485 18.848 1.00 61.09 87 GLY A N 1
ATOM 676 C CA . GLY A 1 87 ? -14.461 3.322 19.718 1.00 61.09 87 GLY A CA 1
ATOM 677 C C . GLY A 1 87 ? -15.008 2.091 18.986 1.00 61.09 87 GLY A C 1
ATOM 678 O O . GLY A 1 87 ? -15.384 1.115 19.635 1.00 61.09 87 GLY A O 1
ATOM 679 N N . GLU A 1 88 ? -15.022 2.099 17.649 1.00 60.31 88 GLU A N 1
ATOM 680 C CA . GLU A 1 88 ? -15.319 0.927 16.829 1.00 60.31 88 GLU A CA 1
ATOM 681 C C . GLU A 1 88 ? -14.083 0.028 16.841 1.00 60.31 88 GLU A C 1
ATOM 683 O O . GLU A 1 88 ? -13.304 -0.054 15.890 1.00 60.31 88 GLU A O 1
ATOM 688 N N . THR A 1 89 ? -13.880 -0.641 17.976 1.00 44.19 89 THR A N 1
ATOM 689 C CA . THR A 1 89 ? -12.921 -1.735 18.064 1.00 44.19 89 THR A CA 1
ATOM 690 C C . THR A 1 89 ? -13.469 -2.825 17.160 1.00 44.19 89 THR A C 1
ATOM 692 O O . THR A 1 89 ? -14.402 -3.542 17.511 1.00 44.19 89 THR A O 1
ATOM 695 N N . SER A 1 90 ? -12.929 -2.904 15.948 1.00 53.44 90 SER A N 1
ATOM 696 C CA . SER A 1 90 ? -13.082 -4.080 15.105 1.00 53.44 90 SER A CA 1
ATOM 697 C C . SER A 1 90 ? -12.317 -5.198 15.806 1.00 53.44 90 SER A C 1
ATOM 699 O O . SER A 1 90 ? -11.131 -5.395 15.557 1.00 53.44 90 SER A O 1
ATOM 701 N N . GLU A 1 91 ? -12.973 -5.839 16.774 1.00 42.94 91 GLU A N 1
ATOM 702 C CA . GLU A 1 91 ? -12.467 -6.996 17.500 1.00 42.94 91 GLU A CA 1
ATOM 703 C C . GLU A 1 91 ? -11.949 -8.015 16.473 1.00 42.94 91 GLU A C 1
ATOM 705 O O . GLU A 1 91 ? -12.716 -8.451 15.601 1.00 42.94 91 GLU A O 1
ATOM 710 N N . PRO A 1 92 ? -10.665 -8.409 16.525 1.00 42.84 92 PRO A N 1
ATOM 711 C CA . PRO A 1 92 ? -10.229 -9.593 15.818 1.00 42.84 92 PRO A CA 1
ATOM 712 C C . PRO A 1 92 ? -10.894 -10.756 16.545 1.00 42.84 92 PRO A C 1
ATOM 714 O O . PRO A 1 92 ? -10.459 -11.151 17.621 1.00 42.84 92 PRO A O 1
ATOM 717 N N . ALA A 1 93 ? -12.010 -11.241 15.998 1.00 44.19 93 ALA A N 1
ATOM 718 C CA . ALA A 1 93 ? -12.714 -12.389 16.539 1.00 44.19 93 ALA A CA 1
ATOM 719 C C . ALA A 1 93 ? -11.710 -13.535 16.723 1.00 44.19 93 ALA A C 1
ATOM 721 O O . ALA A 1 93 ? -11.200 -14.086 15.747 1.00 44.19 93 ALA A O 1
ATOM 722 N N . GLU A 1 94 ? -11.417 -13.850 17.981 1.00 41.66 94 GLU A N 1
ATOM 723 C CA . GLU A 1 94 ? -10.610 -14.980 18.408 1.00 41.66 94 GLU A CA 1
ATOM 724 C C . GLU A 1 94 ? -11.277 -16.262 17.896 1.00 41.66 94 GLU A C 1
ATOM 726 O O . GLU A 1 94 ? -12.222 -16.789 18.485 1.00 41.66 94 GLU A O 1
ATOM 731 N N . VAL A 1 95 ? -10.839 -16.752 16.735 1.00 49.97 95 VAL A N 1
ATOM 732 C CA . VAL A 1 95 ? -11.285 -18.048 16.228 1.00 49.97 95 VAL A CA 1
ATOM 733 C C . VAL A 1 95 ? -10.411 -19.110 16.877 1.00 49.97 95 VAL A C 1
ATOM 735 O O . VAL A 1 95 ? -9.299 -19.393 16.438 1.00 49.97 95 VAL A O 1
ATOM 738 N N . VAL A 1 96 ? -10.947 -19.722 17.930 1.00 47.59 96 VAL A N 1
ATOM 739 C CA . VAL A 1 96 ? -10.483 -21.003 18.467 1.00 47.59 96 VAL A CA 1
ATOM 740 C C . VAL A 1 96 ? -10.539 -22.038 17.339 1.00 47.59 96 VAL A C 1
ATOM 742 O O . VAL A 1 96 ? -11.615 -22.496 16.959 1.00 47.59 96 VAL A O 1
ATOM 745 N N . ILE A 1 97 ? -9.385 -22.400 16.772 1.00 46.38 97 ILE A N 1
ATOM 746 C CA . ILE A 1 97 ? -9.290 -23.447 15.746 1.00 46.38 97 ILE A CA 1
ATOM 747 C C . ILE A 1 97 ? -9.188 -24.804 16.462 1.00 46.38 97 ILE A C 1
ATOM 749 O O . ILE A 1 97 ? -8.165 -25.068 17.102 1.00 46.38 97 ILE A O 1
ATOM 753 N N . PRO A 1 98 ? -10.188 -25.704 16.381 1.00 50.59 98 PRO A N 1
ATOM 754 C CA . PRO A 1 98 ? -10.026 -27.044 16.919 1.00 50.59 98 PRO A CA 1
ATOM 755 C C . PRO A 1 98 ? -9.060 -27.816 16.013 1.00 50.59 98 PRO A C 1
ATOM 757 O O . PRO A 1 98 ? -9.281 -27.948 14.809 1.00 50.59 98 PRO A O 1
ATOM 760 N N . ARG A 1 99 ? -7.968 -28.327 16.597 1.00 46.31 99 ARG A N 1
ATOM 761 C CA . ARG A 1 99 ? -7.050 -29.253 15.920 1.00 46.31 99 ARG A CA 1
ATOM 762 C C . ARG A 1 99 ? -7.822 -30.499 15.488 1.00 46.31 99 ARG A C 1
ATOM 764 O O . ARG A 1 99 ? -8.218 -31.304 16.331 1.00 46.31 99 ARG A O 1
ATOM 771 N N . VAL A 1 100 ? -8.015 -30.653 14.182 1.00 49.88 100 VAL A N 1
ATOM 772 C CA . VAL A 1 100 ? -8.522 -31.891 13.584 1.00 49.88 100 VAL A CA 1
ATOM 773 C C . VAL A 1 100 ? -7.383 -32.917 13.601 1.00 49.88 100 VAL A C 1
ATOM 775 O O . VAL A 1 100 ? -6.260 -32.592 13.214 1.00 49.88 100 VAL A O 1
ATOM 778 N N . ARG A 1 101 ? -7.677 -34.096 14.163 1.00 45.72 101 ARG A N 1
ATOM 779 C CA . ARG A 1 101 ? -6.776 -35.252 14.292 1.00 45.72 101 ARG A CA 1
ATOM 780 C C . ARG A 1 101 ? -6.502 -35.924 12.955 1.00 45.72 101 ARG A C 1
ATOM 782 O O . ARG A 1 101 ? -7.424 -35.915 12.112 1.00 45.72 101 ARG A O 1
#

Sequence (101 aa):
MRVADYTQDPVLAELIRMVGSGRVEQHSAQAAIWTRTDNMSWQDLANESTRSIGGGRDYFFKPANLMVAQNIFVAAEARVREAAEKGETSEPAEVVIPRVR

Radius of gyration: 16.65 Å; Cα contacts (8 Å, |Δi|>4): 94; chains: 1; bounding box: 35×43×43 Å

Secondary structure (DSSP, 8-state):
--GGGT-S-HHHHHHHHHHHTT-S-HHHHHHHHHHHHS---HHHHHH-EEEPTTS-EEESS-HHHHHHHHHHHHHHHHHHHHHHHTT--------------

Solvent-accessible surface area (backbone atoms only — not comparable to full-atom values): 6066 Å² total; per-residue (Å²): 137,62,60,66,83,78,40,89,48,64,46,59,38,42,42,52,52,52,46,74,65,69,83,50,60,66,66,17,47,48,54,39,45,40,40,68,76,69,67,41,49,77,65,52,49,60,64,39,56,46,78,40,97,88,75,48,74,47,57,78,46,54,74,70,33,53,55,51,10,50,56,52,43,54,53,26,47,51,51,48,50,52,32,60,74,69,65,56,72,79,69,72,76,82,74,84,74,79,84,80,131

Nearest PDB structures (foldseek):
  8a4a-assembly1_A  TM=2.528E-01  e=8.480E+00  Homo sapiens

Mean predicted aligned error: 9.41 Å

pLDDT: mean 80.08, std 15.34, range [41.66, 94.19]

Foldseek 3Di:
DQLLVPDPDQLLSLLVVVVVVVPADPLLSVLLNCCVPVVADLVNLQVAWDQDPVRDTHRSDDPVSSVSNVVSSVVSVVVSVVCVVVVVPPPSPPPPDPDDD